Protein AF-A0A952R469-F1 (afdb_monomer_lite)

Radius of gyration: 36.43 Å; chains: 1; bounding box: 99×29×79 Å

pLDDT: mean 86.44, std 12.16, range [42.72, 97.81]

Sequence (95 aa):
MSGVLARRGPHPLLVVLALVGCLHAFFLLGVELDRTLIHNREIVRLSADVAALEREVSEMRQVAAHASDPVYRETLARALGYVYPHEKLIVTDRR

Secondary structure (DSSP, 8-state):
--------PPPHHHHHHHHHHHHHHHHHHHHHHHHHHHHHHHHHHHHHHHHHHHHHHHHHHHHHHTTT-HHHHHHHHHHTT---TT---------

Structure (mmCIF, N/CA/C/O backbone):
data_AF-A0A952R469-F1
#
_entry.id   AF-A0A952R469-F1
#
loop_
_atom_site.group_PDB
_atom_site.id
_atom_site.type_symbol
_atom_site.label_atom_id
_atom_site.label_alt_id
_atom_site.label_comp_id
_atom_site.label_asym_id
_atom_site.label_entity_id
_atom_site.label_seq_id
_atom_site.pdbx_PDB_ins_code
_atom_site.Cartn_x
_atom_site.Cartn_y
_atom_site.Cartn_z
_atom_site.occupancy
_atom_site.B_iso_or_equiv
_atom_site.auth_seq_id
_atom_site.auth_comp_id
_atom_site.auth_asym_id
_atom_site.auth_atom_id
_atom_site.pdbx_PDB_model_num
ATOM 1 N N . MET A 1 1 ? 57.128 17.447 -42.608 1.00 42.72 1 MET A N 1
ATOM 2 C CA . MET A 1 1 ? 56.816 16.088 -42.100 1.00 42.72 1 MET A CA 1
ATOM 3 C C . MET A 1 1 ? 55.325 15.995 -41.809 1.00 42.72 1 MET A C 1
ATOM 5 O O . MET A 1 1 ? 54.903 15.868 -40.670 1.00 42.72 1 MET A O 1
ATOM 9 N N . SER A 1 2 ? 54.520 16.118 -42.858 1.00 51.16 2 SER A N 1
ATOM 10 C CA . SER A 1 2 ? 53.062 16.178 -42.801 1.00 51.16 2 SER A CA 1
ATOM 11 C C . SER A 1 2 ? 52.548 15.106 -43.748 1.00 51.16 2 SER A C 1
ATOM 13 O O . SER A 1 2 ? 52.392 15.329 -44.943 1.00 51.16 2 SER A O 1
ATOM 15 N N . GLY A 1 3 ? 52.386 13.898 -43.227 1.00 52.47 3 GLY A N 1
ATOM 16 C CA . GLY A 1 3 ? 51.962 12.767 -44.029 1.00 52.47 3 GLY A CA 1
ATOM 17 C C . GLY A 1 3 ? 51.346 11.700 -43.151 1.00 52.47 3 GLY A C 1
ATOM 18 O O . GLY A 1 3 ? 52.031 11.101 -42.335 1.00 52.47 3 GLY A O 1
ATOM 19 N N . VAL A 1 4 ? 50.066 11.435 -43.409 1.00 51.91 4 VAL A N 1
ATOM 20 C CA . VAL A 1 4 ? 49.358 10.208 -43.027 1.00 51.91 4 VAL A CA 1
ATOM 21 C C . VAL A 1 4 ? 48.826 10.163 -41.588 1.00 51.91 4 VAL A C 1
ATOM 23 O O . VAL A 1 4 ? 48.997 9.190 -40.863 1.00 51.91 4 VAL A O 1
ATOM 26 N N . LEU A 1 5 ? 47.997 11.143 -41.218 1.00 56.47 5 LEU A N 1
ATOM 27 C CA . LEU A 1 5 ? 46.782 10.783 -40.478 1.00 56.47 5 LEU A CA 1
ATOM 28 C C . LEU A 1 5 ? 45.816 10.199 -41.507 1.00 56.47 5 LEU A C 1
ATOM 30 O O . LEU A 1 5 ? 45.004 10.905 -42.105 1.00 56.47 5 LEU A O 1
ATOM 34 N N . ALA A 1 6 ? 45.995 8.911 -41.804 1.00 55.06 6 ALA A N 1
ATOM 35 C CA . ALA A 1 6 ? 45.069 8.163 -42.631 1.00 55.06 6 ALA A CA 1
ATOM 36 C C . ALA A 1 6 ? 43.665 8.365 -42.052 1.00 55.06 6 ALA A C 1
ATOM 38 O O . ALA A 1 6 ? 43.390 7.941 -40.930 1.00 55.06 6 ALA A O 1
ATOM 39 N N . ARG A 1 7 ? 42.783 9.017 -42.820 1.00 60.16 7 ARG A N 1
ATOM 40 C CA . ARG A 1 7 ? 41.331 8.981 -42.624 1.00 60.16 7 ARG A CA 1
ATOM 41 C C . ARG A 1 7 ? 40.877 7.521 -42.736 1.00 60.16 7 ARG A C 1
ATOM 43 O O . ARG A 1 7 ? 40.332 7.102 -43.750 1.00 60.16 7 ARG A O 1
ATOM 50 N N . ARG A 1 8 ? 41.122 6.715 -41.708 1.00 64.62 8 ARG A N 1
ATOM 51 C CA . ARG A 1 8 ? 40.368 5.490 -41.483 1.00 64.62 8 ARG A CA 1
ATOM 52 C C . ARG A 1 8 ? 39.104 5.953 -40.786 1.00 64.62 8 ARG A C 1
ATOM 54 O O . ARG A 1 8 ? 39.128 6.263 -39.599 1.00 64.62 8 ARG A O 1
ATOM 61 N N . GLY A 1 9 ? 38.031 6.096 -41.564 1.00 67.06 9 GLY A N 1
ATOM 62 C CA . GLY A 1 9 ? 36.693 6.237 -40.995 1.00 67.06 9 GLY A CA 1
ATOM 63 C C . GLY A 1 9 ? 36.449 5.126 -39.965 1.00 67.06 9 GLY A C 1
ATOM 64 O O . GLY A 1 9 ? 37.142 4.101 -40.006 1.00 67.06 9 GLY A O 1
ATOM 65 N N . PRO A 1 10 ? 35.519 5.323 -39.018 1.00 73.06 10 PRO A N 1
ATOM 66 C CA . PRO A 1 10 ? 35.248 4.325 -37.994 1.00 73.06 10 PRO A CA 1
ATOM 67 C C . PRO A 1 10 ? 35.019 2.967 -38.661 1.00 73.06 10 PRO A C 1
ATOM 69 O O . PRO A 1 10 ? 34.259 2.861 -39.624 1.00 73.06 10 PRO A O 1
ATOM 72 N N . HIS A 1 11 ? 35.741 1.946 -38.189 1.00 85.62 11 HIS A N 1
ATOM 73 C CA . HIS A 1 11 ? 35.648 0.609 -38.760 1.00 85.62 11 HIS A CA 1
ATOM 74 C C . HIS A 1 11 ? 34.173 0.178 -38.712 1.00 85.62 11 HIS A C 1
ATOM 76 O O . HIS A 1 11 ? 33.578 0.254 -37.636 1.00 85.62 11 HIS A O 1
ATOM 82 N N . PRO A 1 12 ? 33.557 -0.265 -39.821 1.00 89.19 12 PRO A N 1
ATOM 83 C CA . PRO A 1 12 ? 32.114 -0.512 -39.880 1.00 89.19 12 PRO A CA 1
ATOM 84 C C . PRO A 1 12 ? 31.641 -1.498 -38.804 1.00 89.19 12 PRO A C 1
ATOM 86 O O . PRO A 1 12 ? 30.576 -1.310 -38.227 1.00 89.19 12 PRO A O 1
ATOM 89 N N . LEU A 1 13 ? 32.476 -2.481 -38.441 1.00 90.12 13 LEU A N 1
ATOM 90 C CA . LEU A 1 13 ? 32.215 -3.374 -37.301 1.00 90.12 13 LEU A CA 1
ATOM 91 C C . LEU A 1 13 ? 32.044 -2.637 -35.965 1.00 90.12 13 LEU A C 1
ATOM 93 O O . LEU A 1 13 ? 31.172 -3.009 -35.191 1.00 90.12 13 LEU A O 1
ATOM 97 N N . LEU A 1 14 ? 32.841 -1.601 -35.687 1.00 91.50 14 LEU A N 1
ATOM 98 C CA . LEU A 1 14 ? 32.716 -0.817 -34.454 1.00 91.50 14 LEU A CA 1
ATOM 99 C C . LEU A 1 14 ? 31.425 -0.001 -34.447 1.00 91.50 14 LEU A C 1
ATOM 101 O O . LEU A 1 14 ? 30.796 0.125 -33.403 1.00 91.50 14 LEU A O 1
ATOM 105 N N . VAL A 1 15 ? 31.008 0.514 -35.606 1.00 92.69 15 VAL A N 1
ATOM 106 C CA . VAL A 1 15 ? 29.732 1.230 -35.741 1.00 92.69 15 VAL A CA 1
ATOM 107 C C . VAL A 1 15 ? 28.564 0.278 -35.498 1.00 92.69 15 VAL A C 1
ATOM 109 O O . VAL A 1 15 ? 27.684 0.588 -34.703 1.00 92.69 15 VAL A O 1
ATOM 112 N N . VAL A 1 16 ? 28.576 -0.903 -36.119 1.00 94.81 16 VAL A N 1
ATOM 113 C CA . VAL A 1 16 ? 27.545 -1.930 -35.904 1.00 94.81 16 VAL A CA 1
ATOM 114 C C . VAL A 1 16 ? 27.519 -2.378 -34.443 1.00 94.81 16 VAL A C 1
ATOM 116 O O . VAL A 1 16 ? 26.449 -2.430 -33.846 1.00 94.81 16 VAL A O 1
ATOM 119 N N . LEU A 1 17 ? 28.683 -2.638 -33.84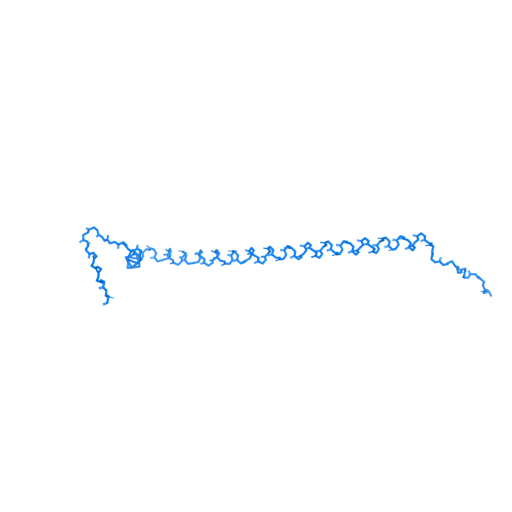2 1.00 95.88 17 LEU A N 1
ATOM 120 C CA . LEU A 1 17 ? 28.786 -3.018 -32.434 1.00 95.88 17 LEU A CA 1
ATOM 121 C C . LEU A 1 17 ? 28.228 -1.927 -31.512 1.00 95.88 17 LEU A C 1
ATOM 123 O O . LEU A 1 17 ? 27.474 -2.238 -30.595 1.00 95.88 17 LEU A O 1
ATOM 127 N N . ALA A 1 18 ? 28.555 -0.660 -31.772 1.00 94.62 18 ALA A N 1
ATOM 128 C CA . ALA A 1 18 ? 28.031 0.467 -31.009 1.00 94.62 18 ALA A CA 1
ATOM 129 C C . ALA A 1 18 ? 26.507 0.580 -31.144 1.00 94.62 18 ALA A C 1
ATOM 131 O O . ALA A 1 18 ? 25.825 0.757 -30.141 1.00 94.62 18 ALA A O 1
ATOM 132 N N . LEU A 1 19 ? 25.956 0.411 -32.350 1.00 97.31 19 LEU A N 1
ATOM 133 C CA . LEU A 1 19 ? 24.508 0.441 -32.576 1.00 97.31 19 LEU A CA 1
ATOM 134 C C . LEU A 1 19 ? 23.787 -0.694 -31.844 1.00 97.31 19 LEU A C 1
ATOM 136 O O . LEU A 1 19 ? 22.777 -0.451 -31.187 1.00 97.31 19 LEU A O 1
ATOM 140 N N . VAL A 1 20 ? 24.322 -1.916 -31.911 1.00 97.81 20 VAL A N 1
ATOM 141 C CA . VAL A 1 20 ? 23.775 -3.072 -31.186 1.00 97.81 20 VAL A CA 1
ATOM 142 C C . VAL A 1 20 ? 23.868 -2.853 -29.676 1.00 97.81 20 VAL A C 1
ATOM 144 O O . VAL A 1 20 ? 22.896 -3.095 -28.965 1.00 97.81 20 VAL A O 1
ATOM 147 N N . GLY A 1 21 ? 24.999 -2.344 -29.185 1.00 96.69 21 GLY A N 1
ATOM 148 C CA . GLY A 1 21 ? 25.191 -2.019 -27.773 1.00 96.69 21 GLY A CA 1
ATOM 149 C C . GLY A 1 21 ? 24.223 -0.943 -27.281 1.00 96.69 21 GLY A C 1
ATOM 150 O O . GLY A 1 21 ? 23.606 -1.111 -26.233 1.00 96.69 21 GLY A O 1
ATOM 151 N N . CYS A 1 22 ? 24.022 0.124 -28.057 1.00 97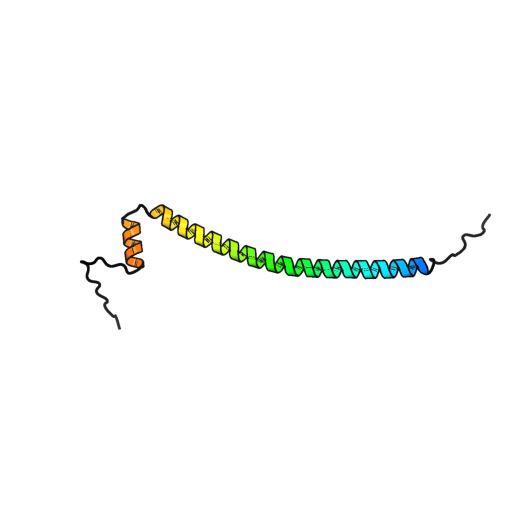.69 22 CYS A N 1
ATOM 152 C CA . CYS A 1 22 ? 23.037 1.158 -27.750 1.00 97.69 22 CYS A CA 1
ATOM 153 C C . CYS A 1 22 ? 21.618 0.585 -27.725 1.00 97.69 22 CYS A C 1
ATOM 155 O O . CYS A 1 22 ? 20.892 0.825 -26.765 1.00 97.69 22 CYS A O 1
ATOM 157 N N . LEU A 1 23 ? 21.233 -0.205 -28.732 1.00 97.56 23 LEU A N 1
ATOM 158 C CA . LEU A 1 23 ? 19.919 -0.849 -28.774 1.00 97.56 23 LEU A CA 1
ATOM 159 C C . LEU A 1 23 ? 19.700 -1.748 -27.549 1.00 97.56 23 LEU A C 1
ATOM 161 O O . LEU A 1 23 ? 18.643 -1.697 -26.924 1.00 97.56 23 LEU A O 1
ATOM 165 N N . HIS A 1 24 ? 20.715 -2.528 -27.175 1.00 96.88 24 HIS A N 1
ATOM 166 C CA . HIS A 1 24 ? 20.667 -3.390 -26.000 1.00 96.88 24 HIS A CA 1
ATOM 167 C C . HIS A 1 24 ? 20.544 -2.588 -24.697 1.00 96.88 24 HIS A C 1
ATOM 169 O O . HIS A 1 24 ? 19.718 -2.918 -23.850 1.00 96.88 24 HIS A O 1
ATOM 175 N N . ALA A 1 25 ? 21.301 -1.498 -24.553 1.00 97.00 25 ALA A N 1
ATOM 176 C CA . ALA A 1 25 ? 21.206 -0.616 -23.393 1.00 97.00 25 ALA A CA 1
ATOM 177 C C . ALA A 1 25 ? 19.815 0.030 -23.276 1.00 97.00 25 ALA A C 1
ATOM 179 O O . ALA A 1 25 ? 19.240 0.040 -22.190 1.00 97.00 25 ALA A O 1
ATOM 180 N N . PHE A 1 26 ? 19.238 0.504 -24.386 1.00 96.88 26 PHE A N 1
ATOM 181 C CA . PHE A 1 26 ? 17.868 1.029 -24.406 1.00 96.88 26 PHE A CA 1
ATOM 182 C C . PHE A 1 26 ? 16.838 -0.030 -24.012 1.00 96.88 26 PHE A C 1
ATOM 184 O O . PHE A 1 26 ? 15.916 0.269 -23.255 1.00 96.88 26 PHE A O 1
ATOM 191 N N . PHE A 1 27 ? 17.007 -1.265 -24.484 1.00 96.69 27 PHE A N 1
ATOM 192 C CA . PHE A 1 27 ? 16.140 -2.373 -24.101 1.00 96.69 27 PHE A CA 1
ATOM 193 C C . PHE A 1 27 ? 16.202 -2.650 -22.592 1.00 96.69 27 PHE A C 1
ATOM 195 O O . PHE A 1 27 ? 15.158 -2.721 -21.946 1.00 96.69 27 PHE A O 1
ATOM 202 N N . LEU A 1 28 ? 17.405 -2.735 -22.011 1.00 96.25 28 LEU A N 1
ATOM 203 C CA . LEU A 1 28 ? 17.575 -2.943 -20.568 1.00 96.25 28 LEU A CA 1
ATOM 204 C C . LEU A 1 28 ? 16.983 -1.796 -19.743 1.00 96.25 28 LEU A C 1
ATOM 206 O O . LEU A 1 28 ? 16.299 -2.053 -18.757 1.00 96.25 28 LEU A O 1
ATOM 210 N N . LEU A 1 29 ? 17.189 -0.545 -20.168 1.00 94.56 29 LEU A N 1
ATOM 211 C CA . LEU A 1 29 ? 16.586 0.620 -19.515 1.00 94.56 29 LEU A CA 1
ATOM 212 C C . LEU A 1 29 ? 15.057 0.549 -19.532 1.00 94.56 29 LEU A C 1
ATOM 214 O O . LEU A 1 29 ? 14.424 0.834 -18.520 1.00 94.56 29 LEU A O 1
ATOM 218 N N . GLY A 1 30 ? 14.464 0.144 -20.658 1.00 92.88 30 GLY A N 1
ATOM 219 C CA . GLY A 1 30 ? 13.017 -0.029 -20.775 1.00 92.88 30 GLY A CA 1
ATOM 220 C C . GLY A 1 30 ? 12.472 -1.101 -19.830 1.00 92.88 30 GLY A C 1
ATOM 221 O O . GLY A 1 30 ? 11.505 -0.846 -19.116 1.00 92.88 30 GLY A O 1
ATOM 222 N N . VAL A 1 31 ? 13.115 -2.272 -19.782 1.00 93.75 31 VAL A N 1
ATOM 223 C CA . VAL A 1 31 ? 12.721 -3.370 -18.883 1.00 93.75 31 VAL A CA 1
ATOM 224 C C . VAL A 1 31 ? 12.863 -2.966 -17.415 1.00 93.75 31 VAL A C 1
ATOM 226 O O . VAL A 1 31 ? 11.979 -3.253 -16.613 1.00 93.75 31 VAL A O 1
ATOM 229 N N . GLU A 1 32 ? 13.942 -2.273 -17.052 1.00 91.62 32 GLU A N 1
ATOM 230 C CA . GLU A 1 32 ? 14.161 -1.826 -15.674 1.00 91.62 32 GLU A CA 1
ATOM 231 C C . GLU A 1 32 ? 13.145 -0.755 -15.253 1.00 91.62 32 GLU A C 1
ATOM 233 O O . GLU A 1 32 ? 12.631 -0.791 -14.133 1.00 91.62 32 GLU A O 1
ATOM 238 N N . LEU A 1 33 ? 12.794 0.167 -16.157 1.00 90.88 33 LEU A N 1
ATOM 239 C CA . LEU A 1 33 ? 11.730 1.146 -15.933 1.00 90.88 33 LEU A CA 1
ATOM 240 C C . LEU A 1 33 ? 10.383 0.458 -15.704 1.00 90.88 33 LEU A C 1
ATOM 242 O O . LEU A 1 33 ? 9.711 0.762 -14.721 1.00 90.88 33 LEU A O 1
ATOM 246 N N . ASP A 1 34 ? 10.004 -0.485 -16.567 1.00 87.12 34 ASP A N 1
ATOM 247 C CA . ASP A 1 34 ? 8.757 -1.244 -16.424 1.00 87.12 34 ASP A CA 1
ATOM 248 C C . ASP A 1 34 ? 8.716 -2.011 -15.095 1.00 87.12 34 ASP A C 1
ATOM 250 O O . ASP A 1 34 ? 7.769 -1.878 -14.313 1.00 87.12 34 ASP A O 1
ATOM 254 N N . ARG A 1 35 ? 9.812 -2.707 -14.769 1.00 86.81 35 ARG A N 1
ATOM 255 C CA . ARG A 1 35 ? 9.981 -3.400 -13.492 1.00 86.81 35 ARG A CA 1
ATOM 256 C C . ARG A 1 35 ? 9.786 -2.445 -12.319 1.00 86.81 35 ARG A C 1
ATOM 258 O O . ARG A 1 35 ? 8.997 -2.739 -11.423 1.00 86.81 35 ARG A O 1
ATOM 265 N N . THR A 1 36 ? 10.454 -1.296 -12.339 1.00 83.38 36 THR A N 1
ATOM 266 C CA . THR A 1 36 ? 10.377 -0.283 -11.279 1.00 83.38 36 THR A CA 1
ATOM 267 C C . THR A 1 36 ? 8.956 0.260 -11.126 1.00 83.38 36 THR A C 1
ATOM 269 O O . THR A 1 36 ? 8.467 0.422 -10.008 1.00 83.38 36 THR A O 1
ATOM 272 N N . LEU A 1 37 ? 8.253 0.507 -12.234 1.00 81.00 37 LEU A N 1
ATOM 273 C CA . LEU A 1 37 ? 6.879 1.009 -12.215 1.00 81.00 37 LEU A CA 1
ATOM 274 C C . LEU A 1 37 ? 5.895 -0.011 -11.630 1.00 81.00 37 LEU A C 1
ATOM 276 O O . LEU A 1 37 ? 5.032 0.369 -10.836 1.00 81.00 37 LEU A O 1
ATOM 280 N N . ILE A 1 38 ? 6.027 -1.291 -11.984 1.00 81.38 38 ILE A N 1
ATOM 281 C CA . ILE A 1 38 ? 5.187 -2.364 -11.436 1.00 81.38 38 ILE A CA 1
ATOM 282 C C . ILE A 1 38 ? 5.474 -2.556 -9.942 1.00 81.38 38 ILE A C 1
ATOM 284 O O . ILE A 1 38 ? 4.541 -2.529 -9.138 1.00 81.38 38 ILE A O 1
ATOM 288 N N . HIS A 1 39 ? 6.749 -2.650 -9.552 1.00 80.56 39 HIS A N 1
ATOM 289 C CA . HIS A 1 39 ? 7.133 -2.852 -8.150 1.00 80.56 39 HIS A CA 1
ATOM 290 C C . HIS A 1 39 ? 6.679 -1.680 -7.271 1.00 80.56 39 HIS A C 1
ATOM 292 O O . HIS A 1 39 ? 6.176 -1.894 -6.171 1.00 80.56 39 HIS A O 1
ATOM 298 N N . ASN A 1 40 ? 6.759 -0.440 -7.764 1.00 81.94 40 ASN A N 1
ATOM 299 C CA . ASN A 1 40 ? 6.279 0.724 -7.017 1.00 81.94 40 ASN A CA 1
ATOM 300 C C . ASN A 1 40 ? 4.768 0.684 -6.762 1.00 81.94 40 ASN A C 1
ATOM 302 O O . ASN A 1 40 ? 4.321 1.086 -5.689 1.00 81.94 40 ASN A O 1
ATOM 306 N N . ARG A 1 41 ? 3.965 0.177 -7.707 1.00 80.50 41 ARG A N 1
ATOM 307 C CA . ARG A 1 41 ? 2.516 0.017 -7.491 1.00 80.50 41 ARG A CA 1
ATOM 308 C C . ARG A 1 41 ? 2.224 -1.009 -6.404 1.00 80.50 41 ARG A C 1
ATOM 310 O O . ARG A 1 41 ? 1.357 -0.772 -5.564 1.00 80.50 41 ARG A O 1
ATOM 317 N N . GLU A 1 42 ? 2.955 -2.118 -6.406 1.00 85.25 42 GLU A N 1
ATOM 318 C CA . GLU A 1 42 ? 2.820 -3.150 -5.378 1.00 85.25 42 GLU A CA 1
ATOM 319 C C . GLU A 1 42 ? 3.242 -2.630 -4.003 1.00 85.25 42 GLU A C 1
ATOM 321 O O . GLU A 1 42 ? 2.502 -2.822 -3.043 1.00 85.25 42 GLU A O 1
ATOM 326 N N . ILE A 1 43 ? 4.345 -1.879 -3.911 1.00 87.88 43 ILE A N 1
ATOM 327 C CA . ILE A 1 43 ? 4.798 -1.243 -2.662 1.00 87.88 43 ILE A CA 1
ATOM 328 C C . ILE A 1 43 ? 3.739 -0.277 -2.114 1.00 87.88 43 ILE A C 1
ATOM 330 O O . ILE A 1 43 ? 3.428 -0.306 -0.922 1.00 87.88 43 ILE A O 1
ATOM 334 N N . VAL A 1 44 ? 3.149 0.569 -2.964 1.00 88.75 44 VAL A N 1
ATOM 335 C CA . VAL A 1 44 ? 2.119 1.534 -2.538 1.00 88.75 44 VAL A CA 1
ATOM 336 C C . VAL A 1 44 ? 0.883 0.812 -2.007 1.00 88.75 44 VAL A C 1
ATOM 338 O O . VAL A 1 44 ? 0.360 1.177 -0.957 1.00 88.75 44 VAL A O 1
ATOM 341 N N . ARG A 1 45 ? 0.438 -0.247 -2.686 1.00 91.62 45 ARG A N 1
ATOM 342 C CA . ARG A 1 45 ? -0.690 -1.052 -2.214 1.00 91.62 45 ARG A CA 1
ATOM 343 C C . ARG A 1 45 ? -0.377 -1.729 -0.878 1.00 91.62 45 ARG A C 1
ATOM 345 O O . ARG A 1 45 ? -1.148 -1.588 0.064 1.00 91.62 45 ARG A O 1
ATOM 352 N N . LEU A 1 46 ? 0.761 -2.415 -0.782 1.00 93.06 46 LEU A N 1
ATOM 353 C CA . LEU A 1 46 ? 1.134 -3.152 0.426 1.00 93.06 46 LEU A CA 1
ATOM 354 C C . LEU A 1 46 ? 1.332 -2.220 1.625 1.00 93.06 46 LEU A C 1
ATOM 356 O O . LEU A 1 46 ? 0.943 -2.554 2.737 1.00 93.06 46 LEU A O 1
ATOM 360 N N . SER A 1 47 ? 1.904 -1.035 1.405 1.00 93.75 47 SER A N 1
ATOM 361 C CA . SER A 1 47 ? 2.066 -0.034 2.465 1.00 93.75 47 SER A CA 1
ATOM 362 C C . SER A 1 47 ? 0.729 0.525 2.957 1.00 93.75 47 SER A C 1
ATOM 364 O O . SER A 1 47 ? 0.581 0.750 4.157 1.00 93.75 47 SER A O 1
ATOM 366 N N . ALA A 1 48 ? -0.263 0.691 2.075 1.00 93.88 48 ALA A N 1
ATOM 367 C CA . ALA A 1 48 ? -1.619 1.051 2.483 1.00 93.88 48 ALA A CA 1
ATOM 368 C C . ALA A 1 48 ? -2.277 -0.057 3.324 1.00 93.88 48 ALA A C 1
ATOM 370 O O . ALA A 1 48 ? -2.871 0.242 4.360 1.00 93.88 48 ALA A O 1
ATOM 371 N N . ASP A 1 49 ? -2.116 -1.320 2.920 1.00 95.00 49 ASP A N 1
ATOM 372 C CA . ASP A 1 49 ? -2.649 -2.476 3.651 1.00 95.00 49 ASP A CA 1
ATOM 373 C C . ASP A 1 49 ? -2.000 -2.605 5.043 1.00 95.00 49 ASP A C 1
ATOM 375 O O . ASP A 1 49 ? -2.696 -2.786 6.043 1.00 95.00 49 ASP A O 1
ATOM 379 N N . VAL A 1 50 ? -0.676 -2.428 5.137 1.00 96.38 50 VAL A N 1
ATOM 380 C CA . VAL A 1 50 ? 0.052 -2.412 6.419 1.00 96.38 50 VAL A CA 1
ATOM 381 C C . VAL A 1 50 ? -0.438 -1.275 7.313 1.00 96.38 50 VAL A C 1
ATOM 383 O O . VAL A 1 50 ? -0.739 -1.509 8.480 1.00 96.38 50 VAL A O 1
ATOM 386 N N . ALA A 1 51 ? -0.591 -0.062 6.774 1.00 95.50 51 ALA A N 1
ATOM 387 C CA . ALA A 1 51 ? -1.080 1.077 7.547 1.00 95.50 51 ALA A CA 1
ATOM 388 C C . ALA A 1 51 ? -2.517 0.870 8.061 1.00 95.50 51 ALA A C 1
ATOM 390 O O . ALA A 1 51 ? -2.857 1.340 9.148 1.00 95.50 51 ALA A O 1
ATOM 391 N N . ALA A 1 52 ? -3.371 0.176 7.301 1.00 95.81 52 ALA A N 1
ATOM 392 C CA . ALA A 1 52 ? -4.713 -0.189 7.747 1.00 95.81 52 ALA A CA 1
ATOM 393 C C . ALA A 1 52 ? -4.666 -1.202 8.903 1.00 95.81 52 ALA A C 1
ATOM 395 O O . ALA A 1 52 ? -5.304 -0.978 9.932 1.00 95.81 52 ALA A O 1
ATOM 396 N N . LEU A 1 53 ? -3.849 -2.252 8.778 1.00 95.94 53 LEU A N 1
ATOM 397 C CA . LEU A 1 53 ? -3.662 -3.255 9.832 1.00 95.94 53 LEU A CA 1
ATOM 398 C C . LEU A 1 53 ? -3.081 -2.655 11.116 1.00 95.94 53 LEU A C 1
ATOM 400 O O . LEU A 1 53 ? -3.515 -2.994 12.214 1.00 95.94 53 LEU A O 1
ATOM 404 N N . GLU A 1 54 ? -2.110 -1.751 11.006 1.00 96.56 54 GLU A N 1
ATOM 405 C CA . GLU A 1 54 ? -1.522 -1.085 12.171 1.00 96.56 54 GLU A CA 1
ATOM 406 C C . GLU A 1 54 ? -2.549 -0.237 12.930 1.00 96.56 54 GLU A C 1
ATOM 408 O O . GLU A 1 54 ? -2.534 -0.211 14.165 1.00 96.56 54 GLU A O 1
ATOM 413 N N . ARG A 1 55 ? -3.473 0.419 12.214 1.00 95.19 55 ARG A N 1
ATOM 414 C CA . ARG A 1 55 ? -4.587 1.153 12.834 1.00 95.19 55 ARG A CA 1
ATOM 415 C C . ARG A 1 55 ? -5.531 0.211 13.566 1.00 95.19 55 ARG A C 1
ATOM 417 O O . ARG A 1 55 ? -5.817 0.451 14.733 1.00 95.19 55 ARG A O 1
ATOM 424 N N . GLU A 1 56 ? -5.938 -0.877 12.925 1.00 95.50 56 GLU A N 1
ATOM 425 C CA . GLU A 1 56 ? -6.828 -1.869 13.530 1.00 95.50 56 GLU A CA 1
ATOM 426 C C . GLU A 1 56 ? -6.204 -2.494 14.791 1.00 95.50 56 GLU A C 1
ATOM 428 O O . GLU A 1 56 ? -6.829 -2.555 15.851 1.00 95.50 56 GLU A O 1
ATOM 433 N N . VAL A 1 57 ? -4.922 -2.867 14.734 1.00 95.62 57 VAL A N 1
ATOM 434 C CA . VAL A 1 57 ? -4.191 -3.378 15.904 1.00 95.62 57 VAL A CA 1
ATOM 435 C C . VAL A 1 57 ? -4.100 -2.327 17.012 1.00 95.62 57 VAL A C 1
ATOM 437 O O . VAL A 1 57 ? -4.206 -2.669 18.191 1.00 95.62 57 VAL A O 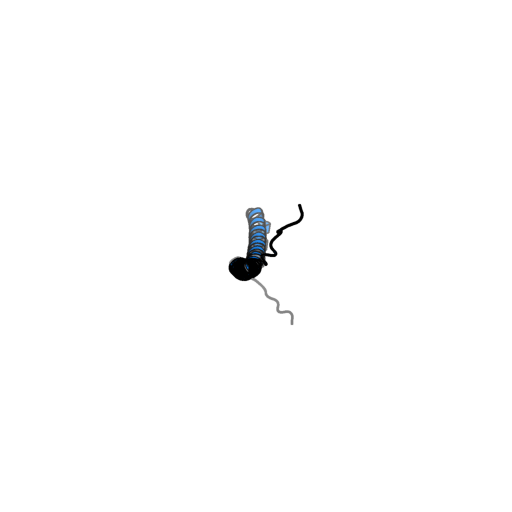1
ATOM 440 N N . SER A 1 58 ? -3.900 -1.053 16.669 1.00 94.50 58 SER A N 1
ATOM 441 C CA . SER A 1 58 ? -3.890 0.043 17.644 1.00 94.50 58 SER A CA 1
ATOM 442 C C . SER A 1 58 ? -5.239 0.181 18.353 1.00 94.50 58 SER A C 1
ATOM 444 O O . SER A 1 58 ? -5.279 0.258 19.582 1.00 94.50 58 SER A O 1
ATOM 446 N N . GLU A 1 59 ? -6.343 0.135 17.608 1.00 91.94 59 GLU A N 1
ATOM 447 C CA . GLU A 1 59 ? -7.699 0.170 18.165 1.00 91.94 59 GLU A CA 1
ATOM 448 C C . GLU A 1 59 ? -7.946 -1.023 19.097 1.00 91.94 59 GLU A C 1
ATOM 450 O O . GLU A 1 59 ? -8.363 -0.846 20.243 1.00 91.94 59 GLU A O 1
ATOM 455 N N . MET A 1 60 ? -7.583 -2.237 18.673 1.00 92.31 60 MET A N 1
ATOM 456 C CA . MET A 1 60 ? -7.695 -3.434 19.515 1.00 92.31 60 MET A CA 1
ATOM 457 C C . MET A 1 60 ? -6.856 -3.330 20.792 1.00 92.31 60 MET A C 1
ATOM 459 O O . MET A 1 60 ? -7.300 -3.742 21.865 1.00 92.31 60 MET A O 1
ATOM 463 N N . ARG A 1 61 ? -5.650 -2.755 20.716 1.00 94.06 61 ARG A N 1
ATOM 464 C CA . ARG A 1 61 ? -4.801 -2.521 21.895 1.00 94.06 61 ARG A CA 1
ATOM 465 C C . ARG A 1 61 ? -5.428 -1.526 22.864 1.00 94.06 61 ARG A C 1
ATOM 467 O O . ARG A 1 61 ? -5.304 -1.719 24.071 1.00 94.06 61 ARG A O 1
ATOM 474 N N . GLN A 1 62 ? -6.113 -0.499 22.367 1.00 89.44 62 GLN A N 1
ATOM 475 C CA . GLN A 1 62 ? -6.846 0.435 23.222 1.00 89.44 62 GLN A CA 1
ATOM 476 C C . GLN A 1 62 ? -7.995 -0.267 23.946 1.00 89.44 62 GLN A C 1
ATOM 478 O O . GLN A 1 62 ? -8.139 -0.093 25.154 1.00 89.44 62 GLN A O 1
ATOM 483 N N . VAL A 1 63 ? -8.757 -1.118 23.255 1.00 88.88 63 VAL A N 1
ATOM 484 C CA . VAL A 1 63 ? -9.801 -1.943 23.888 1.00 88.88 63 VAL A CA 1
ATOM 485 C C . VAL A 1 63 ? -9.191 -2.859 24.954 1.00 88.88 63 VAL A C 1
ATOM 487 O O . VAL A 1 63 ? -9.680 -2.914 26.081 1.00 88.88 63 VAL A O 1
ATOM 490 N N . ALA A 1 64 ? -8.080 -3.530 24.634 1.00 90.06 64 ALA A N 1
ATOM 491 C CA . ALA A 1 64 ? -7.384 -4.418 25.562 1.00 90.06 64 ALA A CA 1
ATOM 492 C C . ALA A 1 64 ? -6.861 -3.685 26.810 1.00 90.06 64 ALA A C 1
ATOM 494 O O . ALA A 1 64 ? -6.924 -4.232 27.909 1.00 90.06 64 ALA A O 1
ATOM 495 N N . ALA A 1 65 ? -6.395 -2.440 26.669 1.00 91.00 65 ALA A N 1
ATOM 496 C CA . ALA A 1 65 ? -5.928 -1.628 27.792 1.00 91.00 65 ALA A CA 1
ATOM 497 C C . ALA A 1 65 ? -7.041 -1.314 28.809 1.00 91.00 65 ALA A C 1
ATOM 499 O O . ALA A 1 65 ? -6.765 -1.212 30.001 1.00 91.00 65 ALA A O 1
ATOM 500 N N . HIS A 1 66 ? -8.292 -1.214 28.353 1.00 89.69 66 HIS A N 1
ATOM 501 C CA . HIS A 1 66 ? -9.461 -0.956 29.201 1.00 89.69 66 HIS A CA 1
ATOM 502 C C . HIS A 1 66 ? -10.223 -2.240 29.565 1.00 89.69 66 HIS A C 1
ATOM 504 O O . HIS A 1 66 ? -11.252 -2.190 30.233 1.00 89.69 66 HIS A O 1
ATOM 510 N N . ALA A 1 67 ? -9.727 -3.415 29.167 1.00 84.94 67 ALA A N 1
ATOM 511 C CA . ALA A 1 67 ? -10.430 -4.680 29.364 1.00 84.94 67 ALA A CA 1
ATOM 512 C C . ALA A 1 67 ? -10.587 -5.076 30.841 1.00 84.94 67 ALA A C 1
ATOM 514 O O . ALA A 1 67 ? -11.449 -5.889 31.162 1.00 84.94 67 ALA A O 1
ATOM 515 N N . SER A 1 68 ? -9.775 -4.532 31.749 1.00 89.12 68 SER A N 1
ATOM 516 C CA . SER A 1 68 ? -9.910 -4.750 33.194 1.00 89.12 68 SER A CA 1
ATOM 517 C C . SER A 1 68 ? -10.908 -3.802 33.867 1.00 89.12 68 SER A C 1
ATOM 519 O O . SER A 1 68 ? -11.273 -4.052 35.015 1.00 89.12 68 SER A O 1
ATOM 521 N N . ASP A 1 69 ? -11.382 -2.758 33.178 1.00 93.25 69 ASP A N 1
ATOM 522 C CA . ASP A 1 69 ? -12.354 -1.809 33.720 1.00 93.25 69 ASP A CA 1
ATOM 523 C C . ASP A 1 69 ? -13.785 -2.384 33.621 1.00 93.25 69 ASP A C 1
ATOM 525 O O . A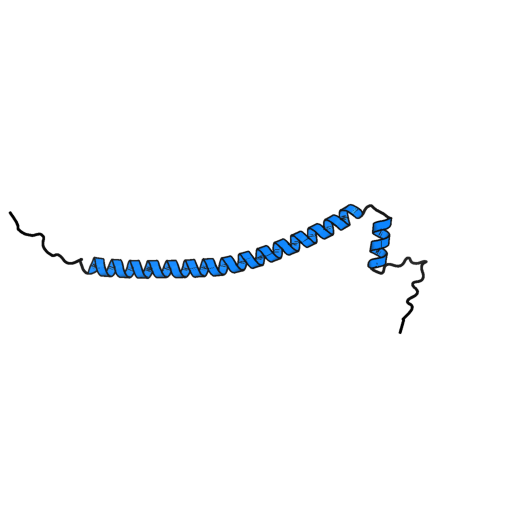SP A 1 69 ? -14.297 -2.615 32.517 1.00 93.25 69 ASP A O 1
ATOM 529 N N . PRO A 1 70 ? -14.462 -2.636 34.758 1.00 90.50 70 PRO A N 1
ATOM 530 C CA . PRO A 1 70 ? -15.812 -3.188 34.765 1.00 90.50 70 PRO A CA 1
ATOM 531 C C . PRO A 1 70 ? -16.850 -2.257 34.120 1.00 90.50 70 PRO A C 1
ATOM 533 O O . PRO A 1 70 ? -17.774 -2.754 33.477 1.00 90.50 70 PRO A O 1
ATOM 536 N N . VAL A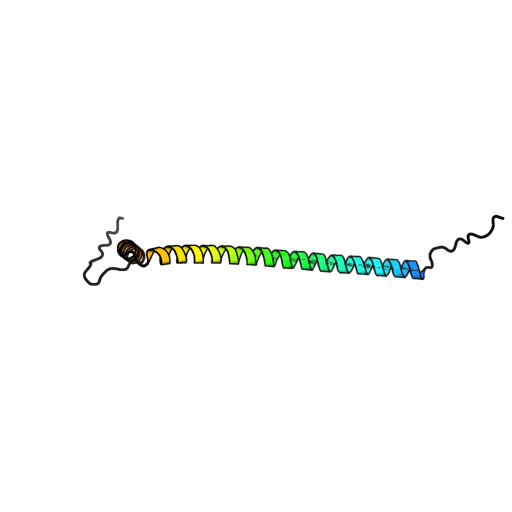 1 71 ? -16.691 -0.932 34.226 1.00 91.56 71 VAL A N 1
ATOM 537 C CA . VAL A 1 71 ? -17.620 0.044 33.629 1.00 91.56 71 VAL A CA 1
ATOM 538 C C . VAL A 1 71 ? -17.468 0.054 32.110 1.00 91.56 71 VAL A C 1
ATOM 540 O O . VAL A 1 71 ? -18.462 0.022 31.377 1.00 91.56 71 VAL A O 1
ATOM 543 N N . TYR A 1 72 ? -16.225 0.032 31.624 1.00 90.38 72 TYR A N 1
ATOM 544 C CA . TYR A 1 72 ? -15.926 -0.082 30.199 1.00 90.38 72 TYR A CA 1
ATOM 545 C C . TYR A 1 72 ? -16.489 -1.378 29.603 1.00 90.38 72 TYR A C 1
ATOM 547 O O . TYR A 1 72 ? -17.167 -1.347 28.576 1.00 90.38 72 TYR A O 1
ATOM 555 N N . ARG A 1 73 ? -16.274 -2.518 30.275 1.00 89.56 73 ARG A N 1
ATOM 556 C CA . ARG A 1 73 ? -16.793 -3.825 29.842 1.00 89.56 73 ARG A CA 1
ATOM 557 C C . ARG A 1 73 ? -18.309 -3.854 29.747 1.00 89.56 73 ARG A C 1
ATOM 559 O O . ARG A 1 73 ? -18.836 -4.389 28.776 1.00 89.56 73 ARG A O 1
ATOM 566 N N . GLU A 1 74 ? -19.003 -3.313 30.743 1.00 91.06 74 GLU A N 1
ATOM 567 C CA . GLU A 1 74 ? -20.461 -3.262 30.715 1.00 91.06 74 GLU A CA 1
ATOM 568 C C . GLU A 1 74 ? -20.958 -2.365 29.578 1.00 91.06 74 GLU A C 1
ATOM 570 O O . GLU A 1 74 ? -21.835 -2.768 28.816 1.00 91.06 74 GLU A O 1
ATOM 575 N N . THR A 1 75 ? -20.339 -1.199 29.388 1.00 90.62 75 THR A N 1
ATOM 576 C CA . THR A 1 75 ? -20.680 -0.284 28.289 1.00 90.62 75 THR A CA 1
ATOM 577 C C . THR A 1 75 ? -20.467 -0.943 26.923 1.00 90.62 75 THR A C 1
ATOM 579 O O . THR A 1 75 ? -21.340 -0.875 26.057 1.00 90.62 75 THR A O 1
ATOM 582 N N . LEU A 1 76 ? -19.343 -1.642 26.741 1.00 90.31 76 LEU A N 1
ATOM 583 C CA . LEU A 1 76 ? -19.041 -2.391 25.524 1.00 90.31 76 LEU A CA 1
ATOM 584 C C . LEU A 1 76 ? -20.039 -3.535 25.301 1.00 90.31 76 LEU A C 1
ATOM 586 O O . LEU A 1 76 ? -20.541 -3.703 24.193 1.00 90.31 76 LEU A O 1
ATOM 590 N N . ALA A 1 77 ? -20.375 -4.293 26.348 1.00 90.12 77 ALA A N 1
ATOM 591 C CA . ALA A 1 77 ? -21.365 -5.363 26.274 1.00 90.12 77 ALA A CA 1
ATOM 592 C C . ALA A 1 77 ? -22.735 -4.825 25.829 1.00 90.12 77 ALA A C 1
ATOM 594 O O . ALA A 1 77 ? -23.354 -5.389 24.927 1.00 90.12 77 ALA A O 1
ATOM 595 N N . ARG A 1 78 ? -23.169 -3.687 26.384 1.00 89.88 78 ARG A N 1
ATOM 596 C CA . ARG A 1 78 ? -24.427 -3.020 26.010 1.00 89.88 78 ARG A CA 1
ATOM 597 C C . ARG A 1 78 ? -24.402 -2.549 24.552 1.00 89.88 78 ARG A C 1
ATOM 599 O O . ARG A 1 78 ? -25.381 -2.745 23.839 1.00 89.88 78 ARG A O 1
ATOM 606 N N . ALA A 1 79 ? -23.284 -1.981 24.091 1.00 89.94 79 ALA A N 1
ATOM 607 C CA . ALA A 1 79 ? -23.108 -1.547 22.700 1.00 89.94 79 ALA A CA 1
ATOM 608 C C . ALA A 1 79 ? -23.132 -2.718 21.700 1.00 89.94 79 ALA A C 1
ATOM 610 O O . ALA A 1 79 ? -23.629 -2.569 20.587 1.00 89.94 79 ALA A O 1
ATOM 611 N N . LEU A 1 80 ? -22.655 -3.896 22.114 1.00 90.19 80 LEU A N 1
ATOM 612 C CA . LEU A 1 80 ? -22.746 -5.146 21.351 1.00 90.19 80 LEU A CA 1
ATOM 613 C C . LEU A 1 80 ? -24.133 -5.813 21.437 1.00 90.19 80 LEU A C 1
ATOM 615 O O . LEU A 1 80 ? -24.339 -6.878 20.859 1.00 90.19 80 LEU A O 1
ATOM 619 N N . GLY A 1 81 ? -25.086 -5.204 22.151 1.00 90.19 81 GLY A N 1
ATOM 620 C CA . GLY A 1 81 ? -26.448 -5.714 22.306 1.00 90.19 81 GLY A CA 1
ATOM 621 C C . GLY A 1 81 ? -26.593 -6.821 23.351 1.00 90.19 81 GLY A C 1
ATOM 622 O O . GLY A 1 81 ? -27.621 -7.497 23.381 1.00 90.19 81 GLY A O 1
ATOM 623 N N . TYR A 1 82 ? -25.594 -7.024 24.211 1.00 91.06 82 TYR A N 1
ATOM 624 C CA . TYR A 1 82 ? -25.706 -7.960 25.322 1.00 91.06 82 TYR A CA 1
ATOM 625 C C . TYR A 1 82 ? -26.659 -7.408 26.387 1.00 91.06 82 TYR A C 1
ATOM 627 O O . TYR A 1 82 ? -26.527 -6.268 26.836 1.00 91.06 82 TYR A O 1
ATOM 635 N N . VAL A 1 83 ? -27.603 -8.244 26.812 1.00 89.81 83 VAL A N 1
ATOM 636 C CA . VAL A 1 83 ? -28.580 -7.954 27.866 1.00 89.81 83 VAL A CA 1
ATOM 637 C C . VAL A 1 83 ? -28.523 -9.099 28.865 1.00 89.81 83 VAL A C 1
ATOM 639 O O . VAL A 1 83 ? -28.486 -10.267 28.469 1.00 89.81 83 VAL A O 1
ATOM 642 N N . TYR A 1 84 ? -28.489 -8.789 30.161 1.00 85.62 84 TYR A N 1
ATOM 643 C CA . TYR A 1 84 ? -28.413 -9.839 31.172 1.00 85.62 84 TYR A CA 1
ATOM 644 C C . TYR A 1 84 ? -29.696 -10.690 31.199 1.00 85.62 84 TYR A C 1
ATOM 646 O O . TYR A 1 84 ? -30.780 -10.173 30.938 1.00 85.62 84 TYR A O 1
ATOM 654 N N . PRO A 1 85 ? -29.627 -11.975 31.604 1.00 87.12 85 PRO A N 1
ATOM 655 C CA . PRO A 1 85 ? -30.792 -12.871 31.610 1.00 87.12 85 PRO A CA 1
ATOM 656 C C . PRO A 1 85 ? -31.991 -12.387 32.444 1.00 87.12 85 PRO A C 1
ATOM 658 O O . PRO A 1 85 ? -33.113 -12.839 32.239 1.00 87.12 85 PRO A O 1
ATOM 661 N N . HIS A 1 86 ? -31.748 -11.506 33.415 1.00 89.12 86 HIS A N 1
ATOM 662 C CA . HIS A 1 86 ? -32.755 -10.943 34.315 1.00 89.12 86 HIS A CA 1
ATOM 663 C C . HIS A 1 86 ? -33.210 -9.532 33.909 1.00 89.12 86 HIS A C 1
ATOM 665 O O . HIS A 1 86 ? -34.130 -8.988 34.518 1.00 89.12 86 HIS A O 1
ATOM 671 N N . GLU A 1 87 ? -32.592 -8.934 32.891 1.00 85.81 87 GLU A N 1
ATOM 672 C CA . GLU A 1 87 ? -32.972 -7.626 32.369 1.00 85.81 87 GLU A CA 1
ATOM 673 C C . GLU A 1 87 ? -33.986 -7.774 31.224 1.00 85.81 87 GLU A C 1
ATOM 675 O O . GLU A 1 87 ? -33.928 -8.701 30.417 1.00 85.81 87 GLU A O 1
ATOM 680 N N . LYS A 1 88 ? -34.932 -6.833 31.131 1.00 83.44 88 LYS A N 1
ATOM 681 C CA . LYS A 1 88 ? -35.848 -6.721 29.989 1.00 83.44 88 LYS A CA 1
ATOM 682 C C . LYS A 1 88 ? -35.429 -5.545 29.117 1.00 83.44 88 LYS A C 1
ATOM 684 O O . LYS A 1 88 ? -35.454 -4.404 29.571 1.00 83.44 88 LYS A O 1
ATOM 689 N N . LEU A 1 89 ? -35.106 -5.821 27.855 1.00 81.94 89 LEU A N 1
ATOM 690 C CA . LEU A 1 89 ? -34.893 -4.791 26.842 1.00 81.94 89 LEU A CA 1
ATOM 691 C C . LEU A 1 89 ? -36.249 -4.291 26.331 1.00 81.94 89 LEU A C 1
ATOM 693 O O . LEU A 1 89 ? -37.030 -5.066 25.779 1.00 81.94 89 LEU A O 1
ATOM 697 N N . ILE A 1 90 ? -36.531 -3.002 26.507 1.00 83.50 90 ILE A N 1
ATOM 698 C CA . ILE A 1 90 ? -37.729 -2.358 25.958 1.00 83.50 90 ILE A CA 1
ATOM 699 C C . ILE A 1 90 ? -37.304 -1.563 24.725 1.00 83.50 90 ILE A C 1
ATOM 701 O O . ILE A 1 90 ? -36.640 -0.536 24.845 1.00 83.50 90 ILE A O 1
ATOM 705 N N . VAL A 1 91 ? -37.686 -2.036 23.538 1.00 81.69 91 VAL A N 1
ATOM 706 C CA . VAL A 1 91 ? -37.476 -1.308 22.281 1.00 81.69 91 VAL A CA 1
ATOM 707 C C . VAL A 1 91 ? -38.739 -0.507 21.988 1.00 81.69 91 VAL A C 1
ATOM 709 O O . VAL A 1 91 ? -39.742 -1.054 21.537 1.00 81.69 91 VAL A O 1
ATOM 712 N N . THR A 1 92 ? -38.719 0.790 22.280 1.00 81.31 92 THR A N 1
ATOM 713 C CA . THR A 1 92 ? -39.775 1.708 21.836 1.00 81.31 92 THR A CA 1
ATOM 714 C C . THR A 1 92 ? -39.504 2.135 20.399 1.00 81.31 92 THR A C 1
ATOM 716 O O . THR A 1 92 ? -38.603 2.936 20.156 1.00 81.31 92 THR A O 1
ATOM 719 N N . ASP A 1 93 ? -40.287 1.598 19.461 1.00 76.50 93 ASP A N 1
ATOM 720 C CA . ASP A 1 93 ? -40.334 2.078 18.079 1.00 76.50 93 ASP A CA 1
ATOM 721 C C . ASP A 1 93 ? -40.966 3.476 18.067 1.00 76.50 93 ASP A C 1
ATOM 723 O O . ASP A 1 93 ? -42.130 3.655 18.434 1.00 76.50 93 ASP A O 1
ATOM 727 N N . ARG A 1 94 ? -40.171 4.487 17.718 1.00 64.50 94 ARG A N 1
ATOM 728 C CA . ARG A 1 94 ? -40.632 5.867 17.578 1.00 64.50 94 ARG A CA 1
ATOM 729 C C . ARG A 1 94 ? -40.859 6.114 16.090 1.00 64.50 94 ARG A C 1
ATOM 731 O O . ARG A 1 94 ? -39.971 6.622 15.411 1.00 64.50 94 ARG A O 1
ATOM 738 N N . ARG A 1 95 ? -42.025 5.688 15.601 1.00 55.34 95 ARG A N 1
ATOM 739 C CA . ARG A 1 95 ? -42.577 6.192 14.337 1.00 55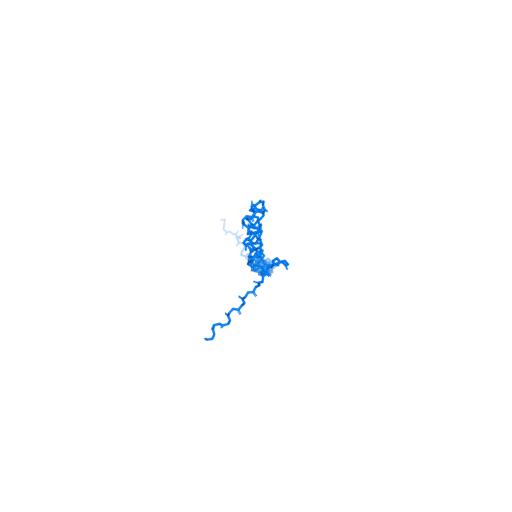.34 95 ARG A CA 1
ATOM 740 C C . ARG A 1 95 ? -43.046 7.630 14.486 1.00 55.34 95 ARG A C 1
ATOM 742 O O . ARG A 1 95 ? -43.556 7.968 15.579 1.00 55.34 95 ARG A O 1
#

Foldseek 3Di:
DDDDPPPPDDDVVVVVVVVVVVVVVVVVVVVVVVVVVVVVVVVVVVVVVVVVVVVVVVVVVVLVVCVPPPVSVVVVCVVVVHDDPPDDDDDDDDD